Protein AF-A0A952VKA8-F1 (afdb_monomer)

Solvent-accessible surface area (backbone atoms only — not comparable to full-atom values): 7728 Å² total; per-residue (Å²): 141,90,80,81,80,69,72,79,59,50,64,62,53,50,53,52,51,52,52,53,48,51,52,51,52,50,51,54,52,49,52,51,52,51,51,52,52,51,54,55,51,51,59,54,52,55,52,54,53,51,50,54,52,54,51,51,52,49,49,37,42,75,70,63,76,41,53,74,70,55,50,54,48,52,54,50,31,53,53,24,51,76,69,75,41,81,54,73,82,81,62,83,86,73,56,68,60,97,86,52,79,73,47,57,94,70,34,35,76,86,69,48,71,50,56,71,68,57,54,48,55,51,53,54,55,66,71,72,108

Radius of gyration: 32.31 Å; Cα contacts (8 Å, |Δi|>4): 42; chains: 1; bounding box: 64×23×97 Å

Nearest PDB structures (foldseek):
  2f6m-assembly1_A  TM=7.703E-01  e=8.942E+00  Saccharomyces cerevisiae
  6o35-assembly1_A  TM=6.246E-01  e=5.763E+00  synthetic construct
  6o35-assembly1_C-2  TM=6.250E-01  e=5.763E+00  synthetic construct

Secondary structure (DSSP, 8-state):
---TTSTTTHHHHHHHHHHHHHHHHHHHHHHHHHHHHHHHHHHHHHHHHHHHHHHHHHHHHHTTSS-HHHHHHHHHHHHHHHTTPPPPPPPTT-PPPTT---PPTTB-TTSPBPPHHHHHHHHHHHHH-

Sequence (129 aa):
MNVVLAQRGSSQDVMNVLILLAVLIGLVLLAGVVMLVVRKRMIRNDQALAGSVFDDLKRMRDEAQISQHEYDYLRKAIAAKAAGREPPPRPADFGPLPGELRARPGFDLTGEPLPPEVLRALAERKKAE

Mean predicted aligned error: 15.05 Å

pLDDT: mean 82.43, std 12.36, range [46.69, 98.38]

Structure (mmCIF, N/CA/C/O backbone):
data_AF-A0A952VKA8-F1
#
_entry.id   AF-A0A952VKA8-F1
#
loop_
_atom_site.group_PDB
_atom_site.id
_atom_site.type_symbol
_atom_site.label_atom_id
_atom_site.label_alt_id
_atom_site.label_comp_id
_atom_site.label_asym_id
_atom_site.label_entity_id
_atom_site.label_seq_id
_atom_site.pdbx_PDB_ins_code
_atom_site.Cartn_x
_atom_site.Cartn_y
_atom_site.Cartn_z
_atom_site.occupancy
_atom_site.B_iso_or_equiv
_atom_site.auth_seq_id
_atom_s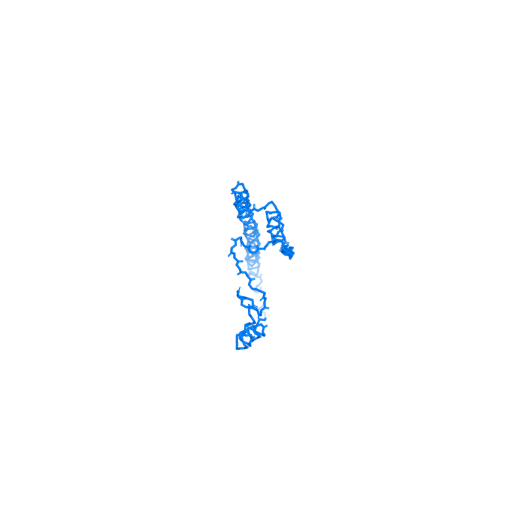ite.auth_comp_id
_atom_site.auth_asym_id
_atom_site.auth_atom_id
_atom_site.pdbx_PDB_model_num
ATOM 1 N N . MET A 1 1 ? 14.859 -14.288 -70.617 1.00 46.69 1 MET A N 1
ATOM 2 C CA . MET A 1 1 ? 16.024 -14.066 -69.728 1.00 46.69 1 MET A CA 1
ATOM 3 C C . MET A 1 1 ? 15.832 -12.719 -69.042 1.00 46.69 1 MET A C 1
ATOM 5 O O . MET A 1 1 ? 15.965 -11.751 -69.759 1.00 46.69 1 MET A O 1
ATOM 9 N N . ASN A 1 2 ? 15.413 -12.650 -67.764 1.00 50.62 2 ASN A N 1
ATOM 10 C CA . ASN A 1 2 ? 15.342 -11.414 -66.937 1.00 50.62 2 ASN A CA 1
ATOM 11 C C . ASN A 1 2 ? 14.912 -11.732 -65.475 1.00 50.62 2 ASN A C 1
ATOM 13 O O . ASN A 1 2 ? 13.856 -11.302 -65.031 1.00 50.62 2 ASN A O 1
ATOM 17 N N . VAL A 1 3 ? 15.686 -12.530 -64.720 1.00 59.84 3 VAL A N 1
ATOM 18 C CA . VAL A 1 3 ? 15.379 -12.852 -63.293 1.00 59.84 3 VAL A CA 1
ATOM 19 C C . VAL A 1 3 ? 16.544 -12.526 -62.335 1.00 59.84 3 VAL A C 1
ATOM 21 O O . VAL A 1 3 ? 16.413 -12.608 -61.123 1.00 59.84 3 VAL A O 1
ATOM 24 N N . VAL A 1 4 ? 17.690 -12.060 -62.839 1.00 59.44 4 VAL A N 1
ATOM 25 C CA . VAL A 1 4 ? 18.937 -11.991 -62.043 1.00 59.44 4 VAL A CA 1
ATOM 26 C C . VAL A 1 4 ? 19.192 -10.613 -61.393 1.00 59.44 4 VAL A C 1
ATOM 28 O O . VAL A 1 4 ? 20.164 -10.436 -60.670 1.00 59.44 4 VAL A O 1
ATO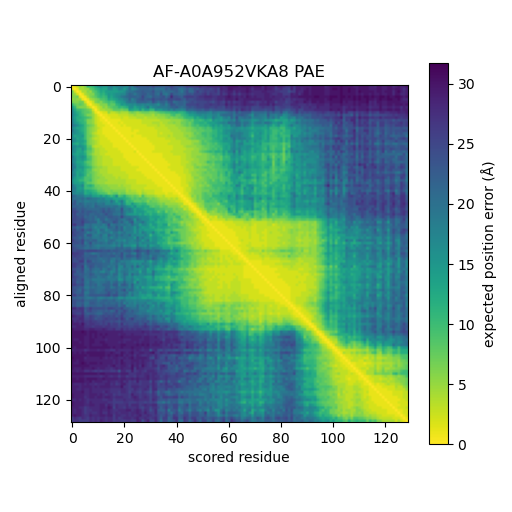M 31 N N . LEU A 1 5 ? 18.315 -9.617 -61.572 1.00 56.97 5 LEU A N 1
ATOM 32 C CA . LEU A 1 5 ? 18.573 -8.244 -61.095 1.00 56.97 5 LEU A CA 1
ATOM 33 C C . LEU A 1 5 ? 18.023 -7.912 -59.691 1.00 56.97 5 LEU A C 1
ATOM 35 O O . LEU A 1 5 ? 18.374 -6.870 -59.147 1.00 56.97 5 LEU A O 1
ATOM 39 N N . ALA A 1 6 ? 17.227 -8.783 -59.058 1.00 58.47 6 ALA A N 1
ATOM 40 C CA . ALA A 1 6 ? 16.613 -8.487 -57.751 1.00 58.47 6 ALA A CA 1
ATOM 41 C C . ALA A 1 6 ? 17.494 -8.819 -56.525 1.00 58.47 6 ALA A C 1
ATOM 43 O O . ALA A 1 6 ? 17.181 -8.416 -55.409 1.00 58.47 6 ALA A O 1
ATOM 44 N N . GLN A 1 7 ? 18.613 -9.528 -56.697 1.00 57.50 7 GLN A N 1
ATOM 45 C CA . GLN A 1 7 ? 19.370 -10.089 -55.566 1.00 57.50 7 GLN A CA 1
ATOM 46 C C . GLN A 1 7 ? 20.424 -9.136 -54.966 1.00 57.50 7 GLN A C 1
ATOM 48 O O . GLN A 1 7 ? 21.061 -9.462 -53.969 1.00 57.50 7 GLN A O 1
ATOM 53 N N . ARG A 1 8 ? 20.628 -7.944 -55.548 1.00 56.22 8 ARG A N 1
ATOM 54 C CA . ARG A 1 8 ? 21.661 -6.993 -55.089 1.00 56.22 8 ARG A CA 1
ATOM 55 C C . ARG A 1 8 ? 21.150 -5.931 -54.103 1.00 56.22 8 ARG A C 1
ATOM 57 O O . ARG A 1 8 ? 21.971 -5.320 -53.431 1.00 56.22 8 ARG A O 1
ATOM 64 N N . GLY A 1 9 ? 19.829 -5.757 -53.977 1.00 59.47 9 GLY A N 1
ATOM 65 C CA . GLY A 1 9 ? 19.200 -4.913 -52.945 1.00 59.47 9 GLY A CA 1
ATOM 66 C C . GLY A 1 9 ? 18.902 -5.653 -51.633 1.00 59.47 9 GLY A C 1
ATOM 67 O O . GLY A 1 9 ? 18.906 -5.052 -50.563 1.00 59.47 9 GLY A O 1
ATOM 68 N N . SER A 1 10 ? 18.756 -6.984 -51.683 1.00 66.38 10 SER A N 1
ATOM 69 C CA . SER A 1 10 ? 18.250 -7.774 -50.554 1.00 66.38 10 SER A CA 1
ATOM 70 C C . SER A 1 10 ? 19.150 -7.760 -49.319 1.00 66.38 10 SER A C 1
ATOM 72 O O . SER A 1 10 ? 18.645 -7.775 -48.206 1.00 66.38 10 SER A O 1
ATOM 74 N N . SER A 1 11 ? 20.478 -7.734 -49.468 1.00 75.56 11 SER A N 1
ATOM 75 C CA . SER A 1 11 ? 21.379 -7.795 -48.304 1.00 75.56 11 SER A CA 1
ATOM 76 C C . SER A 1 11 ? 21.331 -6.526 -47.453 1.00 75.56 11 SER A C 1
ATOM 78 O O . SER A 1 11 ? 21.440 -6.598 -46.229 1.00 75.56 11 SER A O 1
ATOM 80 N N . GLN A 1 12 ? 21.162 -5.366 -48.091 1.00 81.25 12 GLN A N 1
ATOM 81 C CA . GLN A 1 12 ? 21.103 -4.080 -47.399 1.00 81.25 12 GLN A CA 1
ATOM 82 C C . GLN A 1 12 ? 19.734 -3.888 -46.732 1.00 81.25 12 GLN A C 1
ATOM 84 O O . GLN A 1 12 ? 19.674 -3.444 -45.586 1.00 81.25 12 GLN A O 1
ATOM 89 N N . ASP A 1 13 ? 18.665 -4.352 -47.386 1.00 87.12 13 ASP A N 1
ATOM 90 C CA . ASP A 1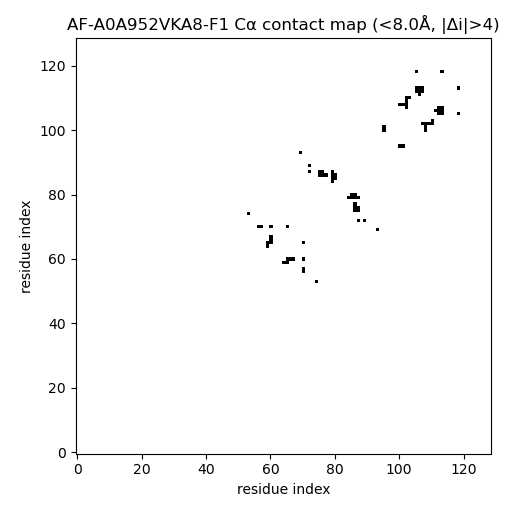 13 ? 17.321 -4.405 -46.804 1.00 87.12 13 ASP A CA 1
ATOM 91 C C . ASP A 1 13 ? 17.252 -5.365 -45.608 1.00 87.12 13 ASP A C 1
ATOM 93 O O . ASP A 1 13 ? 16.709 -5.010 -44.564 1.00 87.12 13 ASP A O 1
ATOM 97 N N . VAL A 1 14 ? 17.873 -6.548 -45.703 1.00 88.94 14 VAL A N 1
ATOM 98 C CA . VAL A 1 14 ? 17.947 -7.512 -44.591 1.00 88.94 14 VAL A CA 1
ATOM 99 C C . VAL A 1 14 ? 18.682 -6.910 -43.394 1.00 88.94 14 VAL A C 1
ATOM 101 O O . VAL A 1 14 ? 18.195 -7.013 -42.269 1.00 88.94 14 VAL A O 1
ATOM 104 N N . MET A 1 15 ? 19.817 -6.237 -43.613 1.00 90.88 15 MET A N 1
ATOM 105 C CA . MET A 1 15 ? 20.559 -5.589 -42.526 1.00 90.88 15 MET A CA 1
ATOM 106 C C . MET A 1 15 ? 19.730 -4.485 -41.854 1.00 90.88 15 MET A C 1
ATOM 108 O O . MET A 1 15 ? 19.701 -4.387 -40.628 1.00 90.88 15 MET A O 1
ATOM 112 N N . ASN A 1 16 ? 19.012 -3.687 -42.648 1.00 93.19 16 ASN A N 1
ATOM 113 C CA . ASN A 1 16 ? 18.156 -2.621 -42.138 1.00 93.19 16 ASN A CA 1
ATOM 114 C C . ASN A 1 16 ? 16.978 -3.171 -41.311 1.00 93.19 16 ASN A C 1
ATOM 116 O O . ASN A 1 16 ? 16.695 -2.678 -40.219 1.00 93.19 16 ASN A O 1
ATOM 120 N N . VAL A 1 17 ? 16.334 -4.246 -41.779 1.00 93.62 17 VAL A N 1
ATOM 121 C CA . VAL A 1 17 ? 15.248 -4.922 -41.049 1.00 93.62 17 VAL A CA 1
ATOM 122 C C . VAL A 1 17 ? 15.749 -5.529 -39.737 1.00 93.62 17 VAL A C 1
ATOM 124 O O . VAL A 1 17 ? 15.073 -5.407 -38.717 1.00 93.62 17 VAL A O 1
ATOM 127 N N . LEU A 1 18 ? 16.939 -6.137 -39.724 1.00 95.56 18 LEU A N 1
ATOM 128 C CA . LEU A 1 18 ? 17.535 -6.693 -38.504 1.00 95.56 18 LEU A CA 1
ATOM 129 C C . LEU A 1 18 ? 17.829 -5.611 -37.459 1.00 95.56 18 LEU A C 1
ATOM 131 O O . LEU A 1 18 ? 17.549 -5.816 -36.278 1.00 95.56 18 LEU A O 1
ATOM 135 N N . ILE A 1 19 ? 18.344 -4.452 -37.881 1.00 96.81 19 ILE A N 1
ATOM 136 C CA . ILE A 1 19 ? 18.578 -3.311 -36.985 1.00 96.81 19 ILE A CA 1
ATOM 137 C C . ILE A 1 19 ? 17.250 -2.801 -36.418 1.00 96.81 19 ILE A C 1
ATOM 139 O O . ILE A 1 19 ? 17.131 -2.621 -35.206 1.00 96.81 19 ILE A O 1
ATOM 143 N N . LEU A 1 20 ? 16.234 -2.619 -37.266 1.00 96.81 20 LEU A N 1
ATOM 144 C CA . LEU A 1 20 ? 14.910 -2.170 -36.835 1.00 96.81 20 LEU A CA 1
ATOM 145 C C . LEU A 1 20 ? 14.276 -3.150 -35.833 1.00 96.81 20 LEU A C 1
ATOM 147 O O . LEU A 1 20 ? 13.730 -2.733 -34.811 1.00 96.81 20 LEU A O 1
ATOM 151 N N . LEU A 1 21 ? 14.404 -4.454 -36.086 1.00 96.75 21 LEU A N 1
ATOM 152 C CA . LEU A 1 21 ? 13.936 -5.505 -35.186 1.00 96.75 21 LEU A CA 1
ATOM 153 C C .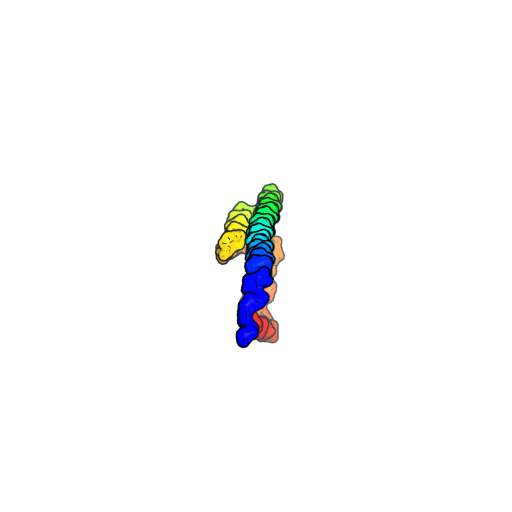 LEU A 1 21 ? 14.677 -5.473 -33.841 1.00 96.75 21 LEU A C 1
ATOM 155 O O . LEU A 1 21 ? 14.041 -5.557 -32.791 1.00 96.75 21 LEU A O 1
ATOM 159 N N . ALA A 1 22 ? 16.002 -5.315 -33.852 1.00 97.12 22 ALA A N 1
ATOM 160 C CA . ALA A 1 22 ? 16.803 -5.224 -32.633 1.00 97.12 22 ALA A CA 1
ATOM 161 C C . ALA A 1 22 ? 16.411 -4.006 -31.781 1.00 97.12 22 ALA A C 1
ATOM 163 O O . ALA A 1 22 ? 16.274 -4.124 -30.561 1.00 97.12 22 ALA A O 1
ATOM 164 N N . VAL A 1 23 ? 16.162 -2.856 -32.417 1.00 98.31 23 VAL A N 1
ATOM 165 C CA . VAL A 1 23 ? 15.664 -1.647 -31.742 1.00 98.31 23 VAL A CA 1
ATOM 166 C C . VAL A 1 23 ? 14.291 -1.898 -31.118 1.00 98.31 23 VAL A C 1
ATOM 168 O O . VAL A 1 23 ? 14.080 -1.554 -29.955 1.00 98.31 23 VAL A O 1
ATOM 171 N N . LEU A 1 24 ? 13.375 -2.542 -31.849 1.00 98.00 24 LEU A N 1
ATOM 172 C CA . LEU A 1 24 ? 12.040 -2.870 -31.348 1.00 98.00 24 LEU A CA 1
ATOM 173 C C . LEU A 1 24 ? 12.110 -3.770 -30.104 1.00 98.00 24 LEU A C 1
ATOM 175 O O . LEU A 1 24 ? 11.471 -3.482 -29.092 1.00 98.00 24 LEU A O 1
ATOM 179 N N . ILE A 1 25 ? 12.925 -4.828 -30.158 1.00 97.75 25 ILE A N 1
ATOM 180 C CA . ILE A 1 25 ? 13.145 -5.739 -29.027 1.00 97.75 25 ILE A CA 1
ATOM 181 C C . ILE A 1 25 ? 13.720 -4.971 -27.834 1.00 97.75 25 ILE A C 1
ATOM 183 O O . ILE A 1 25 ? 13.226 -5.114 -26.715 1.00 97.75 25 ILE A O 1
ATOM 187 N N . GLY A 1 26 ? 14.721 -4.117 -28.066 1.00 98.12 26 GLY A N 1
ATOM 188 C CA . GLY A 1 26 ? 15.308 -3.273 -27.025 1.00 98.12 26 GLY A CA 1
ATOM 189 C C . GLY A 1 26 ? 14.275 -2.376 -26.341 1.00 98.12 26 GLY A C 1
ATOM 190 O O . GLY A 1 26 ? 14.275 -2.260 -25.116 1.00 98.12 26 GLY A O 1
ATOM 191 N N . LEU A 1 27 ? 13.348 -1.801 -27.109 1.00 98.38 27 LEU A N 1
ATOM 192 C CA . LEU A 1 27 ? 12.284 -0.938 -26.594 1.00 98.38 27 LEU A CA 1
ATOM 193 C C . LEU A 1 27 ? 11.286 -1.723 -25.727 1.00 98.38 27 LEU A C 1
ATOM 195 O O . LEU A 1 27 ? 10.926 -1.271 -24.640 1.00 98.38 27 LEU A O 1
ATOM 199 N N . VAL A 1 28 ? 10.898 -2.931 -26.149 1.00 98.19 28 VAL A N 1
ATOM 200 C CA . VAL A 1 28 ? 10.020 -3.816 -25.361 1.00 98.19 28 VAL A CA 1
ATOM 201 C C . VAL A 1 28 ? 10.691 -4.243 -24.053 1.00 98.19 28 VAL A C 1
ATOM 203 O O . VAL A 1 28 ? 10.065 -4.190 -22.992 1.00 98.19 28 VAL A O 1
ATOM 206 N N . LEU A 1 29 ? 11.974 -4.616 -24.095 1.00 98.19 29 LEU A N 1
ATOM 207 C CA . LEU A 1 29 ? 12.734 -4.956 -22.889 1.00 98.19 29 LEU A CA 1
ATOM 208 C C . LEU A 1 29 ? 12.846 -3.757 -21.943 1.00 98.19 29 LEU A C 1
ATOM 210 O O . LEU A 1 29 ? 12.622 -3.905 -20.741 1.00 98.19 29 LEU A O 1
ATOM 214 N N . LEU A 1 30 ? 13.125 -2.564 -22.476 1.00 98.06 30 LEU A N 1
ATOM 215 C CA . LEU A 1 30 ? 13.180 -1.328 -21.699 1.00 98.06 30 LEU A CA 1
ATOM 216 C C . LEU A 1 30 ? 11.835 -1.037 -21.023 1.00 98.06 30 LEU A C 1
ATOM 218 O O . LEU A 1 30 ? 11.806 -0.748 -19.828 1.00 98.06 30 LEU A O 1
ATOM 222 N N . ALA A 1 31 ? 10.723 -1.171 -21.749 1.00 97.69 31 ALA A N 1
ATOM 223 C CA . ALA A 1 31 ? 9.383 -1.015 -21.189 1.00 97.69 31 ALA A CA 1
ATOM 224 C C . ALA A 1 31 ? 9.121 -2.020 -20.053 1.00 97.69 31 ALA A C 1
ATOM 226 O O . ALA A 1 31 ? 8.611 -1.640 -18.997 1.00 97.69 31 ALA A O 1
ATOM 227 N N . GLY A 1 32 ? 9.545 -3.278 -20.222 1.00 97.31 32 GLY A N 1
ATOM 228 C CA . GLY A 1 32 ? 9.477 -4.299 -19.175 1.00 97.31 32 GLY A CA 1
ATOM 229 C C . GLY A 1 32 ? 10.273 -3.918 -17.921 1.00 97.31 32 GLY A C 1
ATOM 230 O O . GLY A 1 32 ? 9.760 -4.006 -16.805 1.00 97.31 32 GLY A O 1
ATOM 231 N N . VAL A 1 33 ? 11.502 -3.420 -18.087 1.00 97.50 33 VAL A N 1
ATOM 232 C CA . VAL A 1 33 ? 12.337 -2.949 -16.969 1.00 97.50 33 VAL A CA 1
ATOM 233 C C . VAL A 1 33 ? 11.689 -1.760 -16.262 1.00 97.50 33 VAL A C 1
ATOM 235 O O . VAL A 1 33 ? 11.594 -1.761 -15.033 1.00 97.50 33 VAL A O 1
ATOM 238 N N . VAL A 1 34 ? 11.193 -0.772 -17.011 1.00 97.50 34 VAL A N 1
ATOM 239 C CA . VAL A 1 34 ? 10.488 0.390 -16.447 1.00 97.50 34 VAL A CA 1
ATOM 240 C C . VAL A 1 34 ? 9.272 -0.060 -15.636 1.00 97.50 34 VAL A C 1
ATOM 242 O O . VAL A 1 34 ? 9.109 0.380 -14.498 1.00 97.50 34 VAL A O 1
ATOM 245 N N . MET A 1 35 ? 8.464 -0.989 -16.154 1.00 96.38 35 MET A N 1
ATOM 246 C CA . MET A 1 35 ? 7.307 -1.537 -15.440 1.00 96.38 35 MET A CA 1
ATOM 247 C C . MET A 1 35 ? 7.709 -2.212 -14.120 1.00 96.38 35 MET A C 1
ATOM 249 O O . MET A 1 35 ? 7.067 -1.990 -13.090 1.00 96.38 35 MET A O 1
ATOM 253 N N . LEU A 1 36 ? 8.797 -2.989 -14.110 1.00 95.81 36 LEU A N 1
ATOM 254 C CA . LEU A 1 36 ? 9.315 -3.617 -12.889 1.00 95.81 36 LEU A CA 1
ATOM 255 C C . LEU A 1 36 ? 9.819 -2.585 -11.872 1.00 95.81 36 LEU A C 1
ATOM 257 O O . LEU A 1 36 ? 9.573 -2.734 -10.672 1.00 95.81 36 LEU A O 1
ATOM 261 N N . VAL A 1 37 ? 10.486 -1.524 -12.332 1.00 95.38 37 VAL A N 1
ATOM 262 C CA . VAL A 1 37 ? 10.953 -0.430 -11.467 1.00 95.38 37 VAL A CA 1
ATOM 263 C C . VAL A 1 37 ? 9.773 0.327 -10.864 1.00 95.38 37 VAL A C 1
ATOM 265 O O . VAL A 1 37 ? 9.768 0.571 -9.656 1.00 95.38 37 VAL A O 1
ATOM 268 N N . VAL A 1 38 ? 8.752 0.651 -11.663 1.00 94.12 38 VAL A N 1
ATOM 269 C CA . VAL A 1 38 ? 7.524 1.303 -11.182 1.00 94.12 38 VAL A CA 1
ATOM 270 C C . VAL A 1 38 ? 6.828 0.423 -10.148 1.00 94.12 38 VAL A C 1
ATOM 272 O O . VAL A 1 38 ? 6.535 0.896 -9.050 1.00 94.12 38 VAL A O 1
ATOM 275 N N . ARG A 1 39 ? 6.661 -0.874 -10.434 1.00 92.25 39 ARG A N 1
ATOM 276 C CA . ARG A 1 39 ? 6.082 -1.840 -9.490 1.00 92.25 39 ARG A CA 1
ATOM 277 C C . ARG A 1 39 ? 6.850 -1.870 -8.169 1.00 92.25 39 ARG A C 1
ATOM 279 O O . ARG A 1 39 ? 6.247 -1.792 -7.101 1.00 92.25 39 ARG A O 1
ATOM 286 N N . LYS A 1 40 ? 8.183 -1.944 -8.227 1.00 88.31 40 LYS A N 1
ATOM 287 C CA . LYS A 1 40 ? 9.041 -1.944 -7.032 1.00 88.31 40 LYS A CA 1
ATOM 288 C C . LYS A 1 40 ? 8.929 -0.632 -6.250 1.00 88.31 40 LYS A C 1
ATO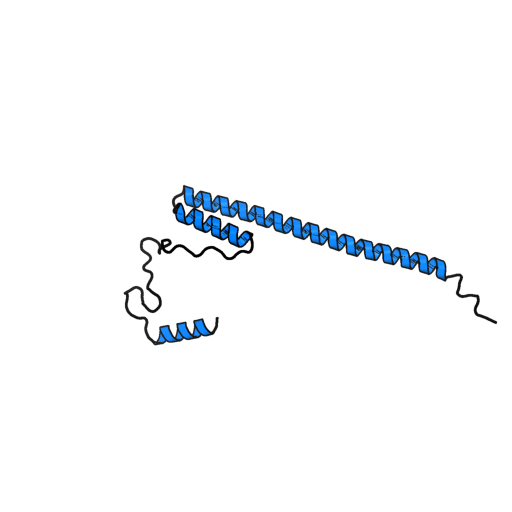M 290 O O . LYS A 1 40 ? 8.970 -0.648 -5.022 1.00 88.31 40 LYS A O 1
ATOM 295 N N . ARG A 1 41 ? 8.782 0.499 -6.945 1.00 86.94 41 ARG A N 1
ATOM 296 C CA . ARG A 1 41 ? 8.643 1.821 -6.323 1.00 86.94 41 ARG A CA 1
ATOM 297 C C . ARG A 1 41 ? 7.290 1.993 -5.630 1.00 86.94 41 ARG A C 1
ATOM 299 O O . ARG A 1 41 ? 7.271 2.526 -4.527 1.00 86.94 41 ARG A O 1
ATOM 306 N N . MET A 1 42 ? 6.199 1.495 -6.215 1.00 81.94 42 MET A N 1
ATOM 307 C CA . MET A 1 42 ? 4.871 1.529 -5.584 1.00 81.94 42 MET A CA 1
ATOM 308 C C . MET A 1 42 ? 4.847 0.744 -4.269 1.00 81.94 42 MET A C 1
ATOM 310 O O . MET A 1 42 ? 4.490 1.304 -3.239 1.00 81.94 42 MET A O 1
ATOM 314 N N . ILE A 1 43 ? 5.368 -0.489 -4.263 1.00 79.88 43 ILE A N 1
ATOM 315 C CA . ILE A 1 43 ? 5.417 -1.331 -3.051 1.00 79.88 43 ILE A CA 1
ATOM 316 C C . ILE A 1 43 ? 6.204 -0.657 -1.913 1.00 79.88 43 ILE A C 1
ATOM 318 O O . ILE A 1 43 ? 5.869 -0.801 -0.738 1.00 79.88 43 ILE A O 1
ATOM 322 N N . ARG A 1 44 ? 7.263 0.094 -2.239 1.00 75.69 44 ARG A N 1
ATOM 323 C CA . ARG A 1 44 ? 8.061 0.812 -1.235 1.00 75.69 44 ARG A CA 1
ATOM 324 C C . ARG A 1 44 ? 7.307 2.001 -0.629 1.00 75.69 44 ARG A C 1
ATOM 326 O O . ARG A 1 44 ? 7.484 2.278 0.554 1.00 75.69 44 ARG A O 1
ATOM 333 N N . ASN A 1 45 ? 6.476 2.684 -1.414 1.00 70.25 45 ASN A N 1
ATOM 334 C CA . ASN A 1 45 ? 5.657 3.792 -0.923 1.00 70.25 45 ASN A CA 1
ATOM 335 C C . ASN A 1 45 ? 4.543 3.296 0.010 1.00 70.25 45 ASN A C 1
ATOM 337 O O . ASN A 1 45 ? 4.297 3.923 1.037 1.00 70.25 45 ASN A O 1
ATOM 341 N N . ASP A 1 46 ? 3.943 2.139 -0.283 1.00 64.75 46 ASP A N 1
ATOM 342 C CA . ASP A 1 46 ? 2.933 1.527 0.590 1.00 64.75 46 ASP A CA 1
ATOM 343 C C . ASP A 1 46 ? 3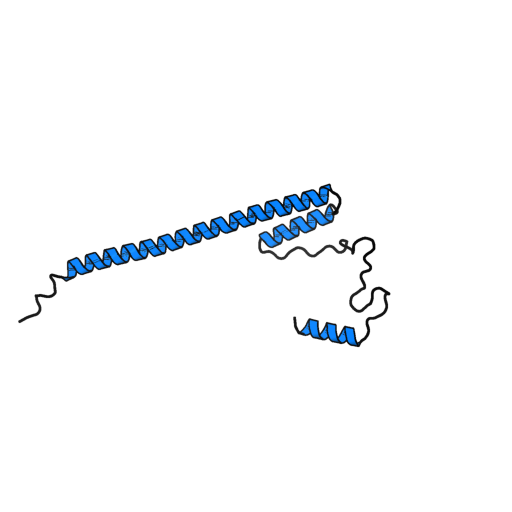.517 1.139 1.960 1.00 64.75 46 ASP A C 1
ATOM 345 O O . ASP A 1 46 ? 2.861 1.297 2.988 1.00 64.75 46 ASP A O 1
ATOM 349 N N . GLN A 1 47 ? 4.781 0.698 2.007 1.00 64.19 47 GLN A N 1
ATOM 350 C CA . GLN A 1 47 ? 5.477 0.439 3.275 1.00 64.19 47 GLN A CA 1
ATOM 351 C C . GLN A 1 47 ? 5.733 1.714 4.088 1.00 64.19 47 GLN A C 1
ATOM 353 O O . GLN A 1 47 ? 5.631 1.677 5.313 1.00 64.19 47 GLN A O 1
ATOM 358 N N . ALA A 1 48 ? 6.043 2.838 3.434 1.00 66.56 48 ALA A N 1
ATOM 359 C CA . ALA A 1 48 ? 6.209 4.119 4.122 1.00 66.56 48 ALA A CA 1
ATOM 360 C C . ALA A 1 48 ? 4.882 4.608 4.730 1.00 66.56 48 ALA A C 1
ATOM 362 O O . ALA A 1 48 ? 4.867 5.085 5.863 1.00 66.56 48 ALA A O 1
ATOM 363 N N . LEU A 1 49 ? 3.768 4.416 4.014 1.00 69.94 49 LEU A N 1
ATOM 364 C CA . LEU A 1 49 ? 2.427 4.716 4.518 1.00 69.94 49 LEU A CA 1
ATOM 365 C C . LEU A 1 49 ? 2.043 3.803 5.693 1.00 69.94 49 LEU A C 1
ATOM 367 O O . LEU A 1 49 ? 1.509 4.266 6.695 1.00 69.94 49 LEU A O 1
ATOM 371 N N . ALA A 1 50 ? 2.353 2.506 5.603 1.00 70.81 50 ALA A N 1
ATOM 372 C CA . ALA A 1 50 ? 2.129 1.570 6.702 1.00 70.81 50 ALA A CA 1
ATOM 373 C C . ALA A 1 50 ? 2.913 1.983 7.958 1.00 70.81 50 ALA A C 1
ATOM 375 O O . ALA A 1 50 ? 2.368 1.922 9.057 1.00 70.81 50 ALA A O 1
ATOM 376 N N . GLY A 1 51 ? 4.156 2.454 7.792 1.00 78.88 51 GLY A N 1
ATOM 377 C CA . GLY A 1 51 ? 4.966 3.011 8.876 1.00 78.88 51 GLY A CA 1
ATOM 378 C C . GLY A 1 51 ? 4.269 4.160 9.609 1.00 78.88 51 GLY A C 1
ATOM 379 O O . GLY A 1 51 ? 4.157 4.103 10.830 1.00 78.88 51 GLY A O 1
ATOM 380 N N . SER A 1 52 ? 3.715 5.139 8.879 1.00 82.75 52 SER A N 1
ATOM 381 C CA . SER A 1 52 ? 3.020 6.270 9.517 1.00 82.75 52 SER A CA 1
ATOM 382 C C . SER A 1 52 ? 1.760 5.833 10.270 1.00 82.75 52 SER A C 1
ATOM 384 O O . SER A 1 52 ? 1.507 6.311 11.369 1.00 82.75 52 SER A O 1
ATOM 386 N N . VAL A 1 53 ? 1.000 4.876 9.728 1.00 84.81 53 VAL A N 1
ATOM 387 C CA . VAL A 1 53 ? -0.206 4.345 10.389 1.00 84.81 53 VAL A CA 1
ATOM 388 C C . VAL A 1 53 ? 0.143 3.604 11.687 1.00 84.81 53 VAL A C 1
ATOM 390 O O . VAL A 1 53 ? -0.596 3.695 12.668 1.00 84.81 53 VAL A O 1
ATOM 393 N N . PHE A 1 54 ? 1.263 2.874 11.729 1.00 88.50 54 PHE A N 1
ATOM 394 C CA . PHE A 1 54 ? 1.719 2.225 12.963 1.00 88.50 54 PHE A CA 1
ATOM 395 C C . PHE A 1 54 ? 2.192 3.232 14.015 1.00 88.50 54 PHE A C 1
ATOM 397 O O . PHE A 1 54 ? 1.942 3.013 15.202 1.00 88.50 54 PHE A O 1
ATOM 404 N N . ASP A 1 55 ? 2.826 4.328 13.598 1.00 88.62 55 ASP A N 1
ATOM 405 C CA . ASP A 1 55 ? 3.214 5.410 14.506 1.00 88.62 55 ASP A CA 1
ATOM 406 C C . ASP A 1 55 ? 1.986 6.124 15.088 1.00 88.62 55 ASP A C 1
ATOM 408 O O . ASP A 1 55 ? 1.936 6.363 16.297 1.00 88.62 55 ASP A O 1
ATOM 412 N N . ASP A 1 56 ? 0.951 6.365 14.278 1.00 88.44 56 ASP A N 1
ATOM 413 C CA . ASP A 1 56 ? -0.322 6.918 14.754 1.00 88.44 56 ASP A CA 1
ATOM 414 C C . ASP A 1 56 ? -1.017 5.977 15.754 1.00 88.44 56 ASP A C 1
ATOM 416 O O . ASP A 1 56 ? -1.452 6.419 16.817 1.00 88.44 56 ASP A O 1
ATOM 420 N N . LEU A 1 57 ? -1.052 4.664 15.485 1.00 89.50 57 LEU A N 1
ATOM 421 C CA . LEU A 1 57 ? -1.593 3.671 16.427 1.00 89.50 57 LEU A CA 1
ATOM 422 C C . LEU A 1 57 ? -0.823 3.634 17.746 1.00 89.50 57 LEU A C 1
ATOM 424 O O . LEU A 1 57 ? -1.417 3.488 18.816 1.00 89.50 57 LEU A O 1
ATOM 428 N N . LYS A 1 58 ? 0.505 3.744 17.674 1.00 89.56 58 LYS A N 1
ATOM 429 C CA . LYS A 1 58 ? 1.351 3.797 18.862 1.00 89.56 58 LYS A CA 1
ATOM 430 C C . LYS A 1 58 ? 1.051 5.054 19.673 1.00 89.56 58 LYS A C 1
ATOM 432 O O . LYS A 1 58 ? 0.902 4.951 20.887 1.00 89.56 58 LYS A O 1
ATOM 437 N N . ARG A 1 59 ? 0.867 6.198 19.008 1.00 92.25 59 ARG A N 1
ATOM 438 C CA . ARG A 1 59 ? 0.476 7.452 19.658 1.00 92.25 59 ARG A CA 1
ATOM 439 C C . ARG A 1 59 ? -0.891 7.341 20.336 1.00 92.25 59 ARG A C 1
ATOM 441 O O . ARG A 1 59 ? -1.004 7.688 21.502 1.00 92.25 59 ARG A O 1
ATOM 448 N N . MET A 1 60 ? -1.894 6.771 19.665 1.00 88.81 60 MET A N 1
ATOM 449 C CA . MET A 1 60 ? -3.228 6.547 20.248 1.00 88.81 60 MET A CA 1
ATOM 450 C C . MET A 1 60 ? -3.190 5.647 21.488 1.00 88.81 60 MET A C 1
ATOM 452 O O . MET A 1 60 ? -3.924 5.883 22.446 1.00 88.81 60 MET A O 1
ATOM 456 N N . ARG A 1 61 ? -2.331 4.620 21.491 1.00 90.12 61 ARG A N 1
ATOM 457 C CA . ARG A 1 61 ? -2.110 3.764 22.663 1.00 90.12 61 ARG A CA 1
ATOM 458 C C . ARG A 1 61 ? -1.447 4.539 23.801 1.00 90.12 61 ARG A C 1
ATOM 460 O O . ARG A 1 61 ? -1.865 4.409 24.946 1.00 90.12 61 ARG A O 1
ATOM 467 N N . ASP A 1 62 ? -0.418 5.323 23.492 1.00 93.44 62 ASP A N 1
ATOM 468 C CA . ASP A 1 62 ? 0.334 6.095 24.488 1.00 93.44 62 ASP A CA 1
ATOM 469 C C . ASP A 1 62 ? -0.527 7.219 25.101 1.00 93.44 62 ASP A C 1
ATOM 471 O O . ASP A 1 62 ? -0.404 7.519 26.284 1.00 93.44 62 ASP A O 1
ATOM 475 N N . GLU A 1 63 ? -1.466 7.771 24.328 1.00 93.62 63 GLU A N 1
ATOM 476 C CA . GLU A 1 63 ? -2.506 8.707 24.780 1.00 93.62 63 GLU A CA 1
ATOM 477 C C . GLU A 1 63 ? -3.686 8.012 25.499 1.00 93.62 63 GLU A C 1
ATOM 479 O O . GLU A 1 63 ? -4.653 8.671 25.877 1.00 93.62 63 GLU A O 1
ATOM 484 N N . ALA A 1 64 ? -3.627 6.687 25.685 1.00 86.19 64 ALA A N 1
ATOM 485 C CA . ALA A 1 64 ? -4.680 5.856 26.277 1.00 86.19 64 ALA A CA 1
ATOM 486 C C . ALA A 1 64 ? -6.057 5.963 25.583 1.00 86.19 64 ALA A C 1
ATOM 488 O O . ALA A 1 64 ? -7.084 5.668 26.192 1.00 86.19 64 ALA A O 1
ATOM 489 N N . GLN A 1 65 ? -6.092 6.341 24.299 1.00 87.38 65 GLN A N 1
ATOM 490 C CA . GLN A 1 65 ? -7.325 6.376 23.501 1.00 87.38 65 GLN A CA 1
ATOM 491 C C . GLN A 1 65 ? -7.809 4.977 23.102 1.00 87.38 65 GLN A C 1
ATOM 493 O O . GLN A 1 65 ? -8.984 4.789 22.797 1.00 87.38 65 GLN A O 1
ATOM 498 N N . ILE A 1 66 ? -6.893 4.007 23.070 1.00 85.62 66 ILE A N 1
ATOM 499 C CA . ILE A 1 66 ? -7.169 2.602 22.771 1.00 85.62 66 ILE A CA 1
ATOM 500 C C . ILE A 1 66 ? -6.536 1.719 23.838 1.00 85.62 66 ILE A C 1
ATOM 502 O O . ILE A 1 66 ? -5.429 1.977 24.316 1.00 85.62 66 ILE A O 1
ATOM 506 N N . SER A 1 67 ? -7.223 0.643 24.192 1.00 86.31 67 SER A N 1
ATOM 507 C CA . SER A 1 67 ? -6.686 -0.370 25.090 1.00 86.31 67 SER A CA 1
ATOM 508 C C . SER A 1 67 ? -5.602 -1.216 24.406 1.00 86.31 67 SER A C 1
ATOM 510 O O . SER A 1 67 ? -5.517 -1.320 23.178 1.00 86.31 67 SER A O 1
ATOM 512 N N . GLN A 1 68 ? -4.766 -1.881 25.208 1.00 86.38 68 GLN A N 1
ATOM 513 C CA . GLN A 1 68 ? -3.694 -2.752 24.709 1.00 86.38 68 GLN A CA 1
ATOM 514 C C . GLN A 1 68 ? -4.228 -3.884 23.810 1.00 86.38 68 GLN A C 1
ATOM 516 O O . GLN A 1 68 ? -3.609 -4.239 22.807 1.00 86.38 68 GLN A O 1
ATOM 521 N N . HIS A 1 69 ? -5.404 -4.417 24.144 1.00 85.44 69 HIS A N 1
ATOM 522 C CA . HIS A 1 69 ? -6.057 -5.467 23.368 1.00 85.44 69 HIS A CA 1
ATOM 523 C C . HIS A 1 69 ? -6.556 -4.948 22.007 1.00 85.44 69 HIS A C 1
ATOM 525 O O . HIS A 1 69 ? -6.449 -5.640 20.990 1.00 85.44 69 HIS A O 1
ATOM 531 N N . GLU A 1 70 ? -7.029 -3.700 21.964 1.00 85.12 70 GLU A N 1
ATOM 532 C CA . GLU A 1 70 ? -7.434 -3.021 20.730 1.00 85.12 70 GLU A CA 1
ATOM 533 C C . GLU A 1 70 ? -6.262 -2.746 19.803 1.00 85.12 70 GLU A C 1
ATOM 535 O O . GLU A 1 70 ? -6.334 -3.029 18.604 1.00 85.12 70 GLU A O 1
ATOM 540 N N . TYR A 1 71 ? -5.153 -2.289 20.374 1.00 89.75 71 TYR A N 1
ATOM 541 C CA . TYR A 1 71 ? -3.909 -2.106 19.647 1.00 89.75 71 TYR A CA 1
ATOM 542 C C . TYR A 1 71 ? -3.433 -3.412 18.992 1.00 89.75 71 TYR A C 1
ATOM 544 O O . TYR A 1 71 ? -3.127 -3.435 17.796 1.00 89.75 71 TYR A O 1
ATOM 552 N N . ASP A 1 72 ? -3.417 -4.521 19.737 1.00 89.69 72 ASP A N 1
ATOM 553 C CA . ASP A 1 72 ? -2.947 -5.809 19.219 1.00 89.69 72 ASP A CA 1
ATOM 554 C C . ASP A 1 72 ? -3.845 -6.360 18.105 1.00 89.69 72 ASP A C 1
ATOM 556 O O . ASP A 1 72 ? -3.345 -6.938 17.133 1.00 89.69 72 ASP A O 1
ATOM 560 N N . TYR A 1 73 ? -5.160 -6.152 18.198 1.00 90.94 73 TYR A N 1
ATOM 561 C CA . TYR A 1 73 ? -6.090 -6.492 17.123 1.00 90.94 73 TYR A CA 1
ATOM 562 C C . TYR A 1 73 ? -5.859 -5.641 15.872 1.00 90.94 73 TYR A C 1
ATOM 564 O O . TYR A 1 73 ? -5.701 -6.196 14.784 1.00 90.94 73 TYR A O 1
ATOM 572 N N . LEU A 1 74 ? -5.800 -4.311 16.011 1.00 89.94 74 LEU A N 1
ATOM 573 C CA . LEU A 1 74 ? -5.613 -3.392 14.883 1.00 89.94 74 LEU A CA 1
ATOM 574 C C . LEU A 1 74 ? -4.287 -3.662 14.174 1.00 89.94 74 LEU A C 1
ATOM 576 O O . LEU A 1 74 ? -4.241 -3.762 12.947 1.00 89.94 74 LEU A O 1
ATOM 580 N N . ARG A 1 75 ? -3.222 -3.901 14.945 1.00 90.56 75 ARG A N 1
ATOM 581 C CA . ARG A 1 75 ? -1.918 -4.301 14.418 1.00 90.56 75 ARG A CA 1
ATOM 582 C C . ARG A 1 75 ? -2.005 -5.588 13.595 1.00 90.56 75 ARG A C 1
ATOM 584 O O . ARG A 1 75 ? -1.467 -5.640 12.488 1.00 90.56 75 ARG A O 1
ATOM 591 N N . LYS A 1 76 ? -2.684 -6.621 14.108 1.00 90.12 76 LYS A N 1
ATOM 592 C CA . LYS A 1 76 ? -2.877 -7.899 13.398 1.00 90.12 76 LYS A CA 1
ATOM 593 C C . LYS A 1 76 ? -3.750 -7.739 12.152 1.00 90.12 76 LYS A C 1
ATOM 595 O O . LYS A 1 76 ? -3.436 -8.334 11.125 1.00 90.12 76 LYS A O 1
ATOM 600 N N . ALA A 1 77 ? -4.799 -6.922 12.210 1.00 89.12 77 ALA A N 1
ATOM 601 C CA . ALA A 1 77 ? -5.690 -6.664 11.083 1.00 89.12 77 ALA A CA 1
ATOM 602 C C . ALA A 1 77 ? -4.986 -5.922 9.937 1.00 89.12 77 ALA A C 1
ATOM 604 O O . ALA A 1 77 ? -5.126 -6.312 8.777 1.00 89.12 77 ALA A O 1
ATOM 605 N N . ILE A 1 78 ? -4.167 -4.912 10.251 1.00 88.69 78 ILE A N 1
ATOM 606 C CA . ILE A 1 78 ? -3.356 -4.198 9.253 1.00 88.69 78 ILE A CA 1
ATOM 607 C C . ILE A 1 78 ? -2.325 -5.142 8.630 1.00 88.69 78 ILE A C 1
ATOM 609 O O . ILE A 1 78 ? -2.186 -5.172 7.408 1.00 88.69 78 ILE A O 1
ATOM 613 N N . ALA A 1 79 ? -1.646 -5.956 9.445 1.00 88.06 79 ALA A N 1
ATOM 614 C CA . ALA A 1 79 ? -0.685 -6.937 8.947 1.00 88.06 79 ALA A CA 1
ATOM 615 C C . ALA A 1 79 ? -1.341 -7.986 8.028 1.00 88.06 79 ALA A C 1
ATOM 617 O O . ALA A 1 79 ? -0.785 -8.309 6.979 1.00 88.06 79 ALA A O 1
ATOM 618 N N . ALA A 1 80 ? -2.533 -8.483 8.379 1.00 88.31 80 ALA A N 1
ATOM 619 C CA . ALA A 1 80 ? -3.292 -9.414 7.543 1.00 88.31 80 ALA A CA 1
ATOM 620 C C . ALA A 1 80 ? -3.667 -8.780 6.196 1.00 88.31 80 ALA A C 1
ATOM 622 O O . ALA A 1 80 ? -3.385 -9.363 5.149 1.00 88.31 80 ALA A O 1
ATOM 623 N N . LYS A 1 81 ? -4.188 -7.546 6.212 1.00 85.12 81 LYS A N 1
ATOM 624 C CA . LYS A 1 81 ? -4.541 -6.798 4.998 1.00 85.12 81 LYS A CA 1
ATOM 625 C C . LYS A 1 81 ? -3.326 -6.535 4.105 1.00 85.12 81 LYS A C 1
ATOM 627 O O . LYS A 1 81 ? -3.407 -6.739 2.898 1.00 85.12 81 LYS A O 1
ATOM 632 N N . ALA A 1 82 ? -2.191 -6.142 4.686 1.00 83.06 82 ALA A N 1
ATOM 633 C CA . ALA A 1 82 ? -0.941 -5.933 3.950 1.00 83.06 82 ALA A CA 1
ATOM 634 C C . ALA A 1 82 ? -0.400 -7.233 3.326 1.00 83.06 82 ALA A C 1
ATOM 636 O O . ALA A 1 82 ? 0.205 -7.204 2.258 1.00 83.06 82 ALA A O 1
ATOM 637 N N . ALA A 1 83 ? -0.651 -8.379 3.965 1.00 84.75 83 ALA A N 1
ATOM 638 C CA . ALA A 1 83 ? -0.313 -9.699 3.440 1.00 84.75 83 ALA A CA 1
ATOM 639 C C . ALA A 1 83 ? -1.342 -10.252 2.431 1.00 84.75 83 ALA A C 1
ATOM 641 O O . ALA A 1 83 ? -1.167 -11.375 1.958 1.00 84.75 83 ALA A O 1
ATOM 642 N N . GLY A 1 84 ? -2.417 -9.512 2.124 1.00 85.50 84 GLY A N 1
ATOM 643 C CA . GLY A 1 84 ? -3.511 -9.983 1.269 1.00 85.50 84 GLY A CA 1
ATOM 644 C C . GLY A 1 84 ? -4.320 -11.131 1.882 1.00 85.50 84 GLY A C 1
ATOM 645 O O . GLY A 1 84 ? -4.897 -11.933 1.153 1.00 85.50 84 GLY A O 1
ATOM 646 N N . ARG A 1 85 ? -4.324 -11.249 3.214 1.00 87.75 85 ARG A N 1
ATOM 647 C CA . ARG A 1 85 ? -5.078 -12.254 3.971 1.00 87.75 85 ARG A CA 1
ATOM 648 C C . ARG A 1 85 ? -6.310 -11.625 4.604 1.00 87.75 85 ARG A C 1
ATOM 650 O O . ARG A 1 85 ? -6.351 -10.421 4.859 1.00 87.75 85 ARG A O 1
ATOM 657 N N . GLU A 1 86 ? -7.298 -12.461 4.887 1.00 85.75 86 GLU A N 1
ATOM 658 C CA . GLU A 1 86 ? -8.511 -12.039 5.576 1.00 85.75 86 GLU A CA 1
ATOM 659 C C . GLU A 1 86 ? -8.176 -11.576 7.011 1.00 85.75 86 GLU A C 1
ATOM 661 O O . GLU A 1 86 ? -7.368 -12.224 7.692 1.00 85.75 86 GLU A O 1
ATOM 666 N N . PRO A 1 87 ? -8.706 -10.425 7.468 1.00 84.38 87 PRO A N 1
ATOM 667 C CA . PRO A 1 87 ? -8.420 -9.915 8.801 1.00 84.38 87 PRO A CA 1
ATOM 668 C C . PRO A 1 87 ? -9.015 -10.830 9.884 1.00 84.38 87 PRO A C 1
ATOM 670 O O . PRO A 1 87 ? -10.046 -11.465 9.661 1.00 84.38 87 PRO A O 1
ATOM 673 N N . PRO A 1 88 ? -8.391 -10.898 11.076 1.00 84.69 88 PRO A N 1
ATOM 674 C CA . PRO A 1 88 ? -8.932 -11.671 12.183 1.00 84.69 88 PRO A CA 1
ATOM 675 C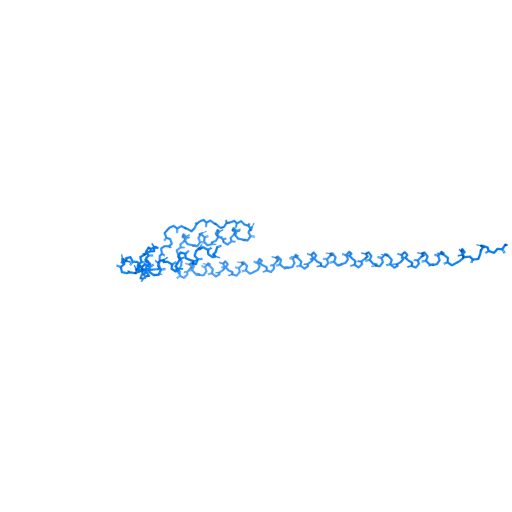 C . PRO A 1 88 ? -10.320 -11.141 12.583 1.00 84.69 88 PRO A C 1
ATOM 677 O O . PRO A 1 88 ? -10.573 -9.940 12.456 1.00 84.69 88 PRO A O 1
ATOM 680 N N . PRO A 1 89 ? -11.216 -12.003 13.093 1.00 82.31 89 PRO A N 1
ATOM 681 C CA . PRO A 1 89 ? -12.534 -11.580 13.550 1.00 82.31 89 PRO A CA 1
ATOM 682 C C . PRO A 1 89 ? -12.412 -10.564 14.689 1.00 82.31 89 PRO A C 1
ATOM 684 O O . PRO A 1 89 ? -11.575 -10.713 15.585 1.00 82.31 89 PRO A O 1
ATOM 687 N N . ARG A 1 90 ? -13.256 -9.525 14.650 1.00 79.75 90 ARG A N 1
ATOM 688 C CA . ARG A 1 90 ? -13.282 -8.478 15.676 1.00 79.75 90 ARG A CA 1
ATOM 689 C C . ARG A 1 90 ? -13.658 -9.089 17.030 1.00 79.75 90 ARG A C 1
ATOM 691 O O . ARG A 1 90 ? -14.709 -9.728 17.106 1.00 79.75 90 ARG A O 1
ATOM 698 N N . PRO A 1 91 ? -12.853 -8.903 18.089 1.00 79.56 91 PRO A N 1
ATOM 699 C CA . PRO A 1 91 ? -13.191 -9.447 19.396 1.00 79.56 91 PRO A CA 1
ATOM 700 C C . PRO A 1 91 ? -14.464 -8.795 19.952 1.00 79.56 91 PRO A C 1
ATOM 702 O O . PRO A 1 91 ? -14.719 -7.613 19.720 1.00 79.56 91 PRO A O 1
ATOM 705 N N . ALA A 1 92 ? -15.269 -9.577 20.674 1.00 69.06 92 ALA A N 1
ATOM 706 C CA . ALA A 1 92 ? -16.569 -9.145 21.193 1.00 69.06 92 ALA A CA 1
ATOM 707 C C . ALA A 1 92 ? -16.462 -8.026 22.245 1.00 69.06 92 ALA A C 1
ATOM 709 O O . ALA A 1 92 ? -17.394 -7.240 22.398 1.00 69.06 92 ALA A O 1
ATOM 710 N N . ASP A 1 93 ? -15.307 -7.923 22.905 1.00 68.62 93 ASP A N 1
ATOM 711 C CA . ASP A 1 93 ? -15.031 -6.940 23.959 1.00 68.62 93 ASP A CA 1
ATOM 712 C C . ASP A 1 93 ? -14.758 -5.525 23.421 1.00 68.62 93 ASP A C 1
ATOM 714 O O . ASP A 1 93 ? -14.645 -4.582 24.197 1.00 68.62 93 ASP A O 1
ATOM 718 N N . PHE A 1 94 ? -14.706 -5.348 22.093 1.00 67.88 94 PHE A N 1
ATOM 719 C CA . PHE A 1 94 ? -14.696 -4.039 21.423 1.00 67.88 94 PHE A CA 1
ATOM 720 C C . PHE A 1 94 ? -16.126 -3.493 21.410 1.00 67.88 94 PHE A C 1
ATOM 722 O O . PHE A 1 94 ? -16.728 -3.278 20.350 1.00 67.88 94 PHE A O 1
ATOM 729 N N . GLY A 1 95 ? -16.705 -3.388 22.605 1.00 62.75 95 GLY A N 1
ATOM 730 C CA . GLY A 1 95 ? -18.035 -2.854 22.817 1.00 62.75 95 GLY A CA 1
ATOM 731 C C . GLY A 1 95 ? -18.135 -1.397 22.353 1.00 62.75 95 GLY A C 1
ATOM 732 O O . GLY A 1 95 ? -17.120 -0.758 22.068 1.00 62.75 95 GLY A O 1
ATOM 733 N N . PRO A 1 96 ? -19.361 -0.864 22.250 1.00 58.38 96 PRO A N 1
ATOM 734 C CA . PRO A 1 96 ? -19.567 0.561 22.021 1.00 58.38 96 PRO A CA 1
ATOM 735 C C . PRO A 1 96 ? -18.831 1.383 23.086 1.00 58.38 96 PRO A C 1
ATOM 737 O O . PRO A 1 96 ? -18.657 0.920 24.218 1.00 58.38 96 PRO A O 1
ATOM 740 N N . LEU A 1 97 ? -18.421 2.602 22.733 1.00 60.09 97 LEU A N 1
ATOM 741 C CA . LEU A 1 97 ? -17.806 3.534 23.681 1.00 60.09 97 LEU A CA 1
ATOM 742 C C . LEU A 1 97 ? -18.703 3.710 24.928 1.00 60.09 97 LEU A C 1
ATOM 744 O O . LEU A 1 97 ? -19.927 3.576 24.822 1.00 60.09 97 LEU A O 1
ATOM 748 N N . PRO A 1 98 ? -18.149 4.040 26.111 1.00 52.41 98 PRO A N 1
ATOM 749 C CA . PRO A 1 98 ? -18.959 4.325 27.294 1.00 52.41 98 PRO A CA 1
ATOM 750 C C . PRO A 1 98 ? -19.966 5.447 26.989 1.00 52.41 98 PRO A C 1
ATOM 752 O O . PRO A 1 98 ? -19.576 6.591 26.777 1.00 52.41 98 PRO A O 1
ATOM 755 N N . GLY A 1 99 ? -21.259 5.110 26.935 1.00 62.47 99 GLY A N 1
ATOM 756 C CA . GLY A 1 99 ? -22.347 6.039 26.594 1.00 62.47 99 GLY A CA 1
ATOM 757 C C . GLY A 1 99 ? -22.970 5.845 25.206 1.00 62.47 99 GLY A C 1
ATOM 758 O O . GLY A 1 99 ? -24.006 6.440 24.920 1.00 62.47 99 GLY A O 1
ATOM 759 N N . GLU A 1 100 ? -22.408 4.982 24.361 1.00 60.72 100 GLU A N 1
ATOM 760 C CA . GLU A 1 100 ? -22.990 4.641 23.065 1.00 60.72 100 GLU A CA 1
ATOM 761 C C . GLU A 1 100 ? -23.964 3.465 23.239 1.00 60.72 100 GLU A C 1
ATOM 763 O O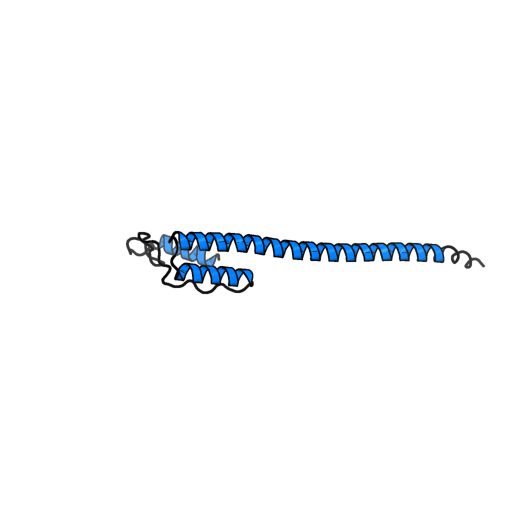 . GLU A 1 100 ? -23.598 2.289 23.225 1.00 60.72 100 GLU A O 1
ATOM 768 N N . LEU A 1 101 ? -25.241 3.782 23.468 1.00 63.06 101 LEU A N 1
ATOM 769 C CA . LEU A 1 101 ? -26.292 2.768 23.462 1.00 63.06 101 LEU A CA 1
ATOM 770 C C . LEU A 1 101 ? -26.393 2.208 22.043 1.00 63.06 101 LEU A C 1
ATOM 772 O O . LEU A 1 101 ? -26.751 2.917 21.107 1.00 63.06 101 LEU A O 1
ATOM 776 N N . ARG A 1 102 ? -26.055 0.928 21.877 1.00 71.25 102 ARG A N 1
ATOM 777 C CA . ARG A 1 102 ? -26.218 0.214 20.612 1.00 71.25 102 ARG A CA 1
ATOM 778 C C . ARG A 1 102 ? -27.311 -0.826 20.767 1.00 71.25 102 ARG A C 1
ATOM 780 O O . ARG A 1 102 ? -27.163 -1.787 21.521 1.00 71.25 102 ARG A O 1
ATOM 787 N N . ALA A 1 103 ? -28.398 -0.639 20.029 1.00 75.50 103 ALA A N 1
ATOM 788 C CA . ALA A 1 103 ? -29.474 -1.610 20.003 1.00 75.50 103 ALA A CA 1
ATOM 789 C C . ALA A 1 103 ? -29.040 -2.911 19.320 1.00 75.50 103 ALA A C 1
ATOM 791 O O . ALA A 1 103 ? -28.212 -2.925 18.400 1.00 75.50 103 ALA A O 1
ATOM 792 N N . ARG A 1 104 ? -29.622 -4.026 19.769 1.00 73.31 104 ARG A N 1
ATOM 793 C CA . ARG A 1 104 ? -29.479 -5.314 19.085 1.00 73.31 104 ARG A CA 1
ATOM 794 C C . ARG A 1 104 ? -30.146 -5.224 17.704 1.00 73.31 104 ARG A C 1
ATOM 796 O O . ARG A 1 104 ? -31.139 -4.515 17.566 1.00 73.31 104 ARG A O 1
ATOM 803 N N . PRO A 1 105 ? -29.649 -5.938 16.680 1.00 78.00 105 PRO A N 1
ATOM 804 C CA . PRO A 1 105 ? -30.271 -5.929 15.357 1.00 78.00 105 PRO A CA 1
ATOM 805 C C . PRO A 1 105 ? -31.767 -6.262 15.443 1.00 78.00 105 PRO A C 1
ATOM 807 O O . PRO A 1 105 ? -32.135 -7.277 16.031 1.00 78.00 105 PRO A O 1
ATOM 810 N N . GLY A 1 106 ? -32.616 -5.409 14.868 1.00 81.56 106 GLY A N 1
ATOM 811 C CA . GLY A 1 106 ? -34.076 -5.554 14.931 1.00 81.56 106 GLY A CA 1
ATOM 812 C C . GLY A 1 106 ? -34.755 -4.887 16.136 1.00 81.56 106 GLY A C 1
ATOM 813 O O . GLY A 1 106 ? -35.980 -4.910 16.212 1.00 81.56 106 GLY A O 1
ATOM 814 N N . PHE A 1 107 ? -33.990 -4.239 17.016 1.00 85.50 107 PHE A N 1
ATOM 815 C CA . PHE A 1 107 ? -34.485 -3.447 18.142 1.00 85.50 107 PHE A CA 1
ATOM 816 C C . PHE A 1 107 ? -34.001 -1.992 18.041 1.00 85.50 107 PHE A C 1
ATOM 818 O O . PHE A 1 107 ? -32.985 -1.718 17.400 1.00 85.50 107 PHE A O 1
ATOM 825 N N . ASP A 1 108 ? -34.735 -1.073 18.661 1.00 85.69 108 ASP A N 1
ATOM 826 C CA . ASP A 1 108 ? -34.366 0.332 18.844 1.00 85.69 108 ASP A CA 1
ATOM 827 C C . ASP A 1 108 ? -33.509 0.529 20.114 1.00 85.69 108 ASP A C 1
ATOM 829 O O . ASP A 1 108 ? -33.340 -0.387 20.925 1.00 85.69 108 ASP A O 1
ATOM 833 N N . LEU A 1 109 ? -32.940 1.725 20.293 1.00 80.44 109 LEU A N 1
ATOM 834 C CA . LEU A 1 109 ? -32.096 2.131 21.425 1.00 80.44 109 LEU A CA 1
ATOM 835 C C . LEU A 1 109 ? -32.806 2.011 22.781 1.00 80.44 109 LEU A C 1
ATOM 837 O O . LEU A 1 109 ? -32.149 1.871 23.811 1.00 80.44 109 LEU A O 1
ATOM 841 N N . THR A 1 110 ? -34.138 2.039 22.774 1.00 81.44 110 THR A N 1
ATOM 842 C CA . THR A 1 110 ? -35.014 1.830 23.936 1.00 81.44 110 THR A CA 1
ATOM 843 C C . THR A 1 110 ? -35.215 0.351 24.282 1.00 81.44 110 THR A C 1
ATOM 845 O O . THR A 1 110 ? -35.752 0.033 25.341 1.00 81.44 110 THR A O 1
ATOM 848 N N . GLY A 1 111 ? -34.783 -0.565 23.409 1.00 79.69 111 GLY A N 1
ATOM 849 C CA . GLY A 1 111 ? -35.039 -1.999 23.524 1.00 79.69 111 GLY A CA 1
ATOM 850 C C . GLY A 1 111 ? -36.385 -2.444 22.948 1.00 79.69 111 GLY A C 1
ATOM 851 O O . GLY A 1 111 ? -36.706 -3.629 23.028 1.00 79.69 111 GLY A O 1
ATOM 852 N N . GLU A 1 112 ? -37.161 -1.539 22.349 1.00 88.19 112 GLU A N 1
ATOM 853 C CA . GLU A 1 112 ? -38.396 -1.892 21.648 1.00 88.19 112 GLU A CA 1
ATOM 854 C C . GLU A 1 112 ? -38.100 -2.501 20.267 1.00 88.19 112 GLU A C 1
ATOM 856 O O . GLU A 1 112 ? -37.112 -2.134 19.627 1.00 88.19 112 GLU A O 1
ATOM 861 N N . PRO A 1 113 ? -38.907 -3.462 19.782 1.00 87.31 113 PRO A N 1
ATOM 862 C CA . PRO A 1 113 ? -38.746 -3.987 18.432 1.00 87.31 113 PRO A CA 1
ATOM 863 C C . PRO A 1 113 ? -38.969 -2.876 17.398 1.00 87.31 113 PRO A C 1
ATOM 865 O O . PRO A 1 113 ? -39.921 -2.103 17.496 1.00 87.31 113 PRO A O 1
ATOM 868 N N . LEU A 1 114 ? -38.102 -2.816 16.384 1.00 86.56 114 LEU A N 1
ATOM 869 C CA . LEU A 1 114 ? -38.226 -1.848 15.292 1.00 86.56 114 LEU A CA 1
ATOM 870 C C . LEU A 1 114 ? -39.575 -2.021 14.566 1.00 86.56 114 LEU A C 1
ATOM 872 O O . LEU A 1 114 ? -40.021 -3.159 14.373 1.00 86.56 114 LEU A O 1
ATOM 876 N N . PRO A 1 115 ? -40.210 -0.928 14.099 1.00 90.69 115 PRO A N 1
ATOM 877 C CA . PRO A 1 115 ? -41.456 -1.016 13.353 1.00 90.69 115 PRO A CA 1
ATOM 878 C C . PRO A 1 115 ? -41.320 -1.959 12.147 1.00 90.69 115 PRO A C 1
ATOM 880 O O . PRO A 1 115 ? -40.278 -1.964 11.476 1.00 90.69 115 PRO A O 1
ATOM 883 N N . PRO A 1 116 ? -42.369 -2.733 11.813 1.00 87.06 116 PRO A N 1
ATOM 884 C CA . PRO A 1 116 ? -42.310 -3.741 10.754 1.00 87.06 116 PRO A CA 1
ATOM 885 C C . PRO A 1 116 ? -41.967 -3.149 9.379 1.00 87.06 116 PRO A C 1
ATOM 887 O O . PRO A 1 116 ? -41.403 -3.843 8.535 1.00 87.06 116 PRO A O 1
ATOM 890 N N . GLU A 1 117 ? -42.259 -1.868 9.157 1.00 89.31 117 GLU A N 1
ATOM 891 C CA . GLU A 1 117 ? -41.895 -1.131 7.944 1.00 89.31 117 GLU A CA 1
ATOM 892 C C . GLU A 1 117 ? -40.373 -0.986 7.793 1.00 89.31 117 GLU A C 1
ATOM 894 O O . GLU A 1 117 ? -39.821 -1.262 6.727 1.00 89.31 117 GLU A O 1
ATOM 899 N N . VAL A 1 118 ? -39.673 -0.655 8.882 1.00 84.75 118 VAL A N 1
ATOM 900 C CA . VAL A 1 118 ? -38.210 -0.502 8.888 1.00 84.75 118 VAL A CA 1
ATOM 901 C C . VAL A 1 118 ? -37.522 -1.855 8.732 1.00 84.75 118 VAL A C 1
ATOM 903 O O . VAL A 1 118 ? -36.543 -1.981 7.996 1.00 84.75 118 VAL A O 1
ATOM 906 N N . LEU A 1 119 ? -38.066 -2.898 9.366 1.00 83.31 119 LEU A N 1
ATOM 907 C CA . LEU A 1 119 ? -37.556 -4.264 9.227 1.00 83.31 119 LEU A CA 1
ATOM 908 C C . LEU A 1 119 ? -37.659 -4.774 7.782 1.00 83.31 119 LEU A C 1
ATOM 910 O O . LEU A 1 119 ? -36.725 -5.411 7.292 1.00 83.31 119 LEU A O 1
ATOM 914 N N . ARG A 1 120 ? -38.757 -4.463 7.078 1.00 87.44 120 ARG A N 1
ATOM 915 C CA . ARG A 1 120 ? -38.922 -4.795 5.653 1.00 87.44 120 ARG A CA 1
ATOM 916 C C . ARG A 1 120 ? -37.911 -4.054 4.780 1.00 87.44 120 ARG A C 1
ATOM 918 O O . ARG A 1 120 ? -37.242 -4.696 3.976 1.00 87.44 120 ARG A O 1
ATOM 925 N N . ALA A 1 121 ? -37.726 -2.753 4.999 1.00 85.88 121 ALA A N 1
ATOM 926 C CA . ALA A 1 121 ? -36.746 -1.955 4.260 1.00 85.88 121 ALA A CA 1
ATOM 927 C C . ALA A 1 121 ? -35.299 -2.458 4.457 1.00 85.88 121 ALA A C 1
ATOM 929 O O . ALA A 1 121 ? -34.510 -2.508 3.511 1.00 85.88 121 ALA A O 1
ATOM 930 N N . LEU A 1 122 ? -34.946 -2.889 5.674 1.00 83.75 122 LEU A N 1
ATOM 931 C CA . LEU A 1 122 ? -33.648 -3.510 5.958 1.00 83.75 122 LEU A CA 1
ATOM 932 C C . LEU A 1 122 ? -33.489 -4.870 5.263 1.00 83.75 122 LEU A C 1
ATOM 934 O O . LEU A 1 122 ? -32.411 -5.176 4.753 1.00 83.75 122 LEU A O 1
ATOM 938 N N . ALA A 1 123 ? -34.552 -5.677 5.219 1.00 84.88 123 ALA A N 1
ATOM 939 C CA . ALA A 1 123 ? -34.540 -6.966 4.531 1.00 84.88 123 ALA A CA 1
ATOM 940 C C . ALA A 1 123 ? -34.382 -6.817 3.008 1.00 84.88 123 ALA A C 1
ATOM 942 O O . ALA A 1 123 ? -33.708 -7.636 2.386 1.00 84.88 123 ALA A O 1
ATOM 943 N N . GLU A 1 124 ? -34.962 -5.772 2.413 1.00 89.25 124 GLU A N 1
ATOM 944 C CA . GLU A 1 124 ? -34.793 -5.453 0.991 1.00 89.25 124 GLU A CA 1
ATOM 945 C C . GLU A 1 124 ? -33.371 -4.988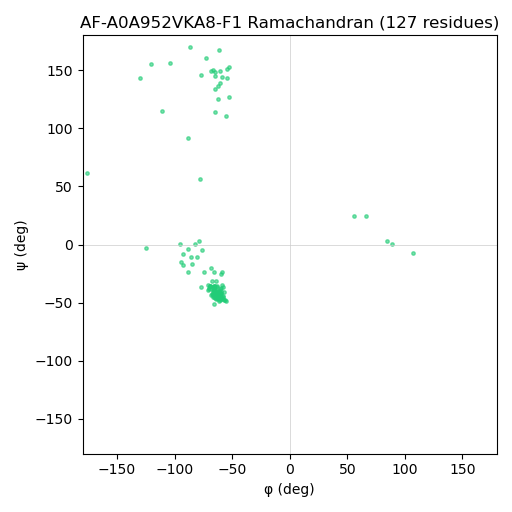 0.669 1.00 89.25 124 GLU A C 1
ATOM 947 O O . GLU A 1 124 ? -32.776 -5.495 -0.280 1.00 89.25 124 GLU A O 1
ATOM 952 N N . ARG A 1 125 ? -32.771 -4.120 1.499 1.00 80.69 125 ARG A N 1
ATOM 953 C CA . ARG A 1 125 ? -31.354 -3.741 1.346 1.00 80.69 125 ARG A CA 1
ATOM 954 C C . ARG A 1 125 ? -30.423 -4.946 1.415 1.00 80.69 125 ARG A C 1
ATOM 956 O O . ARG A 1 125 ? -29.545 -5.081 0.576 1.00 80.69 125 ARG A O 1
ATOM 963 N N . LYS A 1 126 ? -30.650 -5.847 2.373 1.00 81.75 126 LYS A N 1
ATOM 964 C CA . LYS A 1 126 ? -29.817 -7.044 2.554 1.00 81.75 126 LYS A CA 1
ATOM 965 C C . LYS A 1 126 ? -29.949 -8.061 1.411 1.00 81.75 126 LYS A C 1
ATOM 967 O O . LYS A 1 126 ? -29.098 -8.926 1.280 1.00 81.75 126 LYS A O 1
ATOM 972 N N . LYS A 1 127 ? -31.026 -8.005 0.620 1.00 82.38 127 LYS A N 1
ATOM 973 C CA . LYS A 1 127 ? -31.186 -8.816 -0.601 1.00 82.38 127 LYS A CA 1
ATOM 974 C C . LYS A 1 127 ? -30.526 -8.188 -1.833 1.00 82.38 127 LYS A C 1
ATOM 976 O O . LYS A 1 127 ? -30.404 -8.874 -2.842 1.00 82.38 127 LYS A O 1
ATOM 981 N N . ALA A 1 128 ? -30.206 -6.895 -1.776 1.00 75.06 128 ALA A N 1
ATOM 982 C CA . ALA A 1 128 ? -29.597 -6.150 -2.873 1.00 75.06 128 ALA A CA 1
ATOM 983 C C . ALA A 1 128 ? -28.057 -6.132 -2.812 1.00 75.06 128 ALA A C 1
ATOM 985 O O . ALA A 1 128 ? -27.429 -5.824 -3.823 1.00 75.06 128 ALA A O 1
ATOM 986 N N . GLU A 1 129 ? -27.476 -6.446 -1.650 1.00 64.88 129 GLU A N 1
ATOM 987 C CA . GLU A 1 129 ? -26.051 -6.772 -1.462 1.00 64.88 129 GLU A CA 1
ATOM 988 C C . GLU A 1 129 ? -25.777 -8.258 -1.728 1.00 64.88 129 GLU A C 1
ATOM 990 O O . GLU A 1 129 ? -24.706 -8.549 -2.307 1.00 64.88 129 GLU A O 1
#

Foldseek 3Di:
DPDPPPPPVVVVVVVVVVVVVVVVVVVVVVVVVVVVVVVVVVLVVVVVVVVVVLVVLVVCVVVVVDDPVRSVQVVQQSVCVNVVHHRDDDDPVPDPDVPDQDADVQADSVRHGDPVVVVVVVVVVVVVD